Protein AF-G3UWJ8-F1 (afdb_monomer)

Sequence (119 aa):
MSTPGKENFRLKSYKNKSLNPDEMRRRREEEGLQLRKQKREEQLFKRRNVATAEEETEEEVMSDGGFHEAQINNMEMAPGGVITSDMTDMIFSNSPEQQLSATQKFRKLLSKEPNPPID

Solvent-accessible surface area (backbone atoms only — not comparable to full-atom values): 7505 Å² total; per-residue (Å²): 137,83,83,93,83,74,82,54,66,71,58,38,67,45,83,66,63,49,73,40,74,67,49,55,49,50,50,54,53,52,51,52,50,48,53,50,58,69,44,43,60,61,52,50,38,68,72,60,70,57,69,52,82,75,49,52,66,58,53,64,77,72,51,96,70,86,72,71,60,74,76,66,62,75,69,72,86,63,100,60,71,99,71,50,73,64,48,57,51,28,51,71,45,93,44,71,68,44,24,50,55,31,48,53,52,53,52,56,51,45,62,71,41,93,77,48,96,65,136

Foldseek 3Di:
DDDPDDDDPVVCVPDCNVVDPVSVVVVVVVVVVVVCVVCVVVVLCVVLVLDDPVVVVVVQVVDPPPDPVVVVPVPPDDPDDLDDPLLVVLCVDPDPVSVVVSVVSVSSVQSPDPDRPDD

Structure (mmCIF, N/CA/C/O backbone):
data_AF-G3UWJ8-F1
#
_entry.id   AF-G3UWJ8-F1
#
loop_
_atom_site.group_PDB
_atom_site.id
_atom_site.type_symbol
_atom_site.label_atom_id
_atom_site.label_alt_id
_atom_site.label_comp_id
_atom_site.label_asym_id
_atom_site.label_entity_id
_atom_site.label_seq_id
_atom_site.pdbx_PDB_ins_code
_atom_site.Cartn_x
_atom_site.Cartn_y
_atom_site.Cartn_z
_atom_site.occupancy
_atom_site.B_iso_or_equiv
_atom_site.auth_seq_id
_atom_site.auth_comp_id
_atom_site.auth_asym_id
_atom_site.auth_atom_id
_atom_site.pdbx_PDB_model_num
ATOM 1 N N . MET A 1 1 ? 0.866 -0.548 -51.659 1.00 36.62 1 MET A N 1
ATOM 2 C CA . MET A 1 1 ? 0.367 -0.062 -50.355 1.00 36.62 1 MET A CA 1
ATOM 3 C C . MET A 1 1 ? 0.560 -1.183 -49.344 1.00 36.62 1 MET A C 1
ATOM 5 O O . MET A 1 1 ? -0.113 -2.194 -49.466 1.00 36.62 1 MET A O 1
ATOM 9 N N . SER A 1 2 ? 1.551 -1.078 -48.453 1.00 39.47 2 SER A N 1
ATOM 10 C CA . SER A 1 2 ? 1.879 -2.136 -47.483 1.00 39.47 2 SER A CA 1
ATOM 11 C C . SER A 1 2 ? 1.119 -1.888 -46.178 1.00 39.47 2 SER A C 1
ATOM 13 O O . SER A 1 2 ? 1.119 -0.768 -45.674 1.00 39.47 2 SER A O 1
ATOM 15 N N . THR A 1 3 ? 0.431 -2.902 -45.664 1.00 44.72 3 THR A N 1
ATOM 16 C CA . THR A 1 3 ? -0.435 -2.822 -44.478 1.00 44.72 3 THR A CA 1
ATOM 17 C C . THR A 1 3 ? 0.375 -2.554 -43.199 1.00 44.72 3 THR A C 1
ATOM 19 O O . THR A 1 3 ? 1.300 -3.323 -42.915 1.00 44.72 3 THR A O 1
ATOM 22 N N . PRO A 1 4 ? 0.038 -1.542 -42.376 1.00 54.84 4 PRO A N 1
ATOM 23 C CA . PRO A 1 4 ? 0.711 -1.299 -41.107 1.00 54.84 4 PRO A CA 1
ATOM 24 C C . PRO A 1 4 ? 0.057 -2.185 -40.045 1.00 54.84 4 PRO A C 1
ATOM 26 O O . PRO A 1 4 ? -0.953 -1.820 -39.455 1.00 54.84 4 PRO A O 1
ATOM 29 N N . GLY A 1 5 ? 0.551 -3.404 -39.842 1.00 57.56 5 GLY A N 1
ATOM 30 C CA . GLY A 1 5 ? -0.202 -4.313 -38.975 1.00 57.56 5 GLY A CA 1
ATOM 31 C C . GLY A 1 5 ? 0.434 -5.660 -38.727 1.00 57.56 5 GLY A C 1
ATOM 32 O O . GLY A 1 5 ? -0.183 -6.673 -39.032 1.00 57.56 5 GLY A O 1
ATOM 33 N N . LYS A 1 6 ? 1.666 -5.651 -38.211 1.00 59.16 6 LYS A N 1
ATOM 34 C CA . LYS A 1 6 ? 2.315 -6.671 -37.360 1.00 59.16 6 LYS A CA 1
ATOM 35 C C . LYS A 1 6 ? 3.810 -6.427 -37.465 1.00 59.16 6 LYS A C 1
ATOM 37 O O . LYS A 1 6 ? 4.506 -7.025 -38.282 1.00 59.16 6 LYS A O 1
ATOM 42 N N . GLU A 1 7 ? 4.311 -5.496 -36.663 1.00 63.28 7 GLU A N 1
ATOM 43 C CA . GLU A 1 7 ? 5.756 -5.397 -36.517 1.00 63.28 7 GLU A CA 1
ATOM 44 C C . GLU A 1 7 ? 6.273 -6.722 -35.952 1.00 63.28 7 GLU A C 1
ATOM 46 O O . GLU A 1 7 ? 5.822 -7.178 -34.901 1.00 63.28 7 GLU A O 1
ATOM 51 N N . ASN A 1 8 ? 7.177 -7.369 -36.685 1.00 79.00 8 ASN A N 1
ATOM 52 C CA . ASN A 1 8 ? 7.718 -8.670 -36.319 1.00 79.00 8 ASN A CA 1
ATOM 53 C C . ASN A 1 8 ? 8.344 -8.596 -34.919 1.00 79.00 8 ASN A C 1
ATOM 55 O O . ASN A 1 8 ? 9.369 -7.942 -34.735 1.00 79.00 8 ASN A O 1
ATOM 59 N N . PHE A 1 9 ? 7.760 -9.297 -33.942 1.00 79.69 9 PHE A N 1
ATOM 60 C CA . PHE A 1 9 ? 8.261 -9.334 -32.561 1.00 79.69 9 PHE A CA 1
ATOM 61 C C . PHE A 1 9 ? 9.749 -9.712 -32.515 1.00 79.69 9 PHE A C 1
ATOM 63 O O . PHE A 1 9 ? 10.553 -9.038 -31.880 1.00 79.69 9 PHE A O 1
ATOM 70 N N . ARG A 1 10 ? 10.143 -10.707 -33.322 1.00 82.62 10 ARG A N 1
ATOM 71 C CA . ARG A 1 10 ? 11.544 -11.130 -33.482 1.00 82.62 10 ARG A CA 1
ATOM 72 C C . ARG A 1 10 ? 12.462 -10.018 -33.996 1.00 82.62 10 ARG A C 1
ATOM 74 O O . ARG A 1 10 ? 13.623 -9.968 -33.611 1.00 82.62 10 ARG A O 1
ATOM 81 N N . LEU A 1 11 ? 11.956 -9.130 -34.853 1.00 82.38 11 LEU A N 1
ATOM 82 C CA . LEU A 1 11 ? 12.734 -8.015 -35.395 1.00 82.38 11 LEU A CA 1
ATOM 83 C C . LEU A 1 11 ? 12.940 -6.914 -34.349 1.00 82.38 11 LEU A C 1
ATOM 85 O O . LEU A 1 11 ? 14.007 -6.310 -34.317 1.00 82.38 11 LEU A O 1
ATOM 89 N N . LYS A 1 12 ? 11.959 -6.689 -33.464 1.00 82.25 12 LYS A N 1
ATOM 90 C CA . LYS A 1 12 ? 12.111 -5.785 -32.312 1.00 82.25 12 LYS A CA 1
ATOM 91 C C . LYS A 1 12 ? 13.155 -6.302 -31.325 1.00 82.25 12 LYS A C 1
ATOM 93 O O . LYS A 1 12 ? 13.955 -5.514 -30.838 1.00 82.25 12 LYS A O 1
ATOM 98 N N . SER A 1 13 ? 13.192 -7.614 -31.096 1.00 83.25 13 SER A N 1
ATOM 99 C CA . SER A 1 13 ? 14.179 -8.266 -30.225 1.00 83.25 13 SER A CA 1
ATOM 100 C C . SER A 1 13 ? 15.593 -8.338 -30.816 1.00 83.25 13 SER A C 1
ATOM 102 O O . SER A 1 13 ? 16.526 -8.713 -30.110 1.00 83.25 13 SER A O 1
ATOM 104 N N . TYR A 1 14 ? 15.785 -8.021 -32.102 1.00 88.75 14 TYR A N 1
ATOM 105 C CA . TYR A 1 14 ? 17.109 -8.066 -32.714 1.00 88.75 14 TYR A CA 1
ATOM 106 C C . TYR A 1 14 ? 17.939 -6.841 -32.317 1.00 88.75 14 TYR A C 1
ATOM 108 O O . TYR A 1 14 ? 17.648 -5.707 -32.714 1.00 88.75 14 TYR A O 1
ATOM 116 N N . LYS A 1 15 ? 19.032 -7.090 -31.586 1.00 89.44 15 LYS A N 1
ATOM 117 C CA . LYS A 1 15 ? 19.969 -6.059 -31.115 1.00 89.44 15 LYS A CA 1
ATOM 118 C C . LYS A 1 15 ? 19.218 -4.950 -30.356 1.00 89.44 15 LYS A C 1
ATOM 120 O O . LYS A 1 15 ? 18.464 -5.235 -29.437 1.00 89.44 15 LYS A O 1
ATOM 125 N N . ASN A 1 16 ? 19.404 -3.695 -30.763 1.00 88.94 16 ASN A N 1
ATOM 126 C CA . ASN A 1 16 ? 18.819 -2.512 -30.131 1.00 88.94 16 ASN A CA 1
ATOM 127 C C . ASN A 1 16 ? 17.627 -1.950 -30.921 1.00 88.94 16 ASN A C 1
ATOM 129 O O . ASN A 1 16 ? 17.288 -0.781 -30.769 1.00 88.94 16 ASN A O 1
ATOM 133 N N . LYS A 1 17 ? 16.995 -2.740 -31.803 1.00 85.50 17 LYS A N 1
ATOM 134 C CA . LYS A 1 17 ? 15.915 -2.238 -32.669 1.00 85.50 17 LYS A CA 1
ATOM 135 C C . LYS A 1 17 ? 14.679 -1.794 -31.878 1.00 85.50 17 LYS A C 1
ATOM 137 O O . LYS A 1 17 ? 13.994 -0.875 -32.317 1.00 85.50 17 LYS A O 1
ATOM 142 N N . SER A 1 18 ? 14.423 -2.398 -30.716 1.00 82.12 18 SER A N 1
ATOM 143 C CA . SER A 1 18 ? 13.386 -1.962 -29.774 1.00 82.12 18 SER A CA 1
ATOM 144 C C . SER A 1 18 ? 13.802 -0.787 -28.893 1.00 82.12 18 SER A C 1
ATOM 146 O O . SER A 1 18 ? 12.977 -0.301 -28.140 1.00 82.12 18 SER A O 1
ATOM 148 N N . LEU A 1 19 ? 15.059 -0.337 -28.920 1.00 85.25 19 LEU A N 1
ATOM 149 C CA . LEU A 1 19 ? 15.551 0.738 -28.052 1.00 85.25 19 LEU A CA 1
ATOM 150 C C . LEU A 1 19 ? 15.232 2.116 -28.656 1.00 85.25 19 LEU A C 1
ATOM 152 O O . LEU A 1 19 ? 16.106 2.953 -28.869 1.00 85.25 19 LEU A O 1
ATOM 156 N N . ASN A 1 20 ? 13.964 2.321 -29.003 1.00 87.25 20 ASN A N 1
ATOM 157 C CA . ASN A 1 20 ? 13.454 3.571 -29.546 1.00 87.25 20 ASN A CA 1
ATOM 158 C C . ASN A 1 20 ? 12.875 4.456 -28.417 1.00 87.25 20 ASN A C 1
ATOM 160 O O . ASN A 1 20 ? 12.593 3.961 -27.321 1.00 87.25 20 ASN A O 1
ATOM 164 N N . PRO A 1 21 ? 12.718 5.774 -28.644 1.00 91.06 21 PRO A N 1
ATOM 165 C CA . PRO A 1 21 ? 12.232 6.698 -27.616 1.00 91.06 21 PRO A CA 1
ATOM 166 C C . PRO A 1 21 ? 10.872 6.307 -27.020 1.00 91.06 21 PRO A C 1
ATOM 168 O O . PRO A 1 21 ? 10.659 6.484 -25.820 1.00 91.06 21 PRO A O 1
ATOM 171 N N . ASP A 1 22 ? 9.982 5.737 -27.836 1.00 88.56 22 ASP A N 1
ATOM 172 C CA . ASP A 1 22 ? 8.652 5.301 -27.404 1.00 88.56 22 ASP A CA 1
ATOM 173 C C . ASP A 1 22 ? 8.716 4.078 -26.478 1.00 88.56 22 ASP A C 1
ATOM 175 O O . ASP A 1 22 ? 8.068 4.070 -25.432 1.00 88.56 22 ASP A O 1
ATOM 179 N N . GLU A 1 23 ? 9.549 3.076 -26.783 1.00 89.31 23 GLU A N 1
ATOM 180 C CA . GLU A 1 23 ? 9.764 1.933 -25.885 1.00 89.31 23 GLU A CA 1
ATOM 181 C C . GLU A 1 23 ? 10.457 2.367 -24.589 1.00 89.31 23 GLU A C 1
ATOM 183 O O . GLU A 1 23 ? 10.098 1.892 -23.516 1.00 89.31 23 GLU A O 1
ATOM 188 N N . MET A 1 24 ? 11.413 3.302 -24.653 1.00 91.38 24 MET A N 1
ATOM 189 C CA . MET A 1 24 ? 12.060 3.853 -23.454 1.00 91.38 24 MET A CA 1
ATOM 190 C C . MET A 1 24 ? 11.070 4.609 -22.561 1.00 91.38 24 MET A C 1
ATOM 192 O O . MET A 1 24 ? 11.174 4.549 -21.334 1.00 91.38 24 MET A O 1
ATOM 196 N N . ARG A 1 25 ? 10.086 5.296 -23.156 1.00 94.00 25 ARG A N 1
ATOM 197 C CA . ARG A 1 25 ? 8.976 5.902 -22.413 1.00 94.00 25 ARG A CA 1
ATOM 198 C C . ARG A 1 25 ? 8.095 4.826 -21.779 1.00 94.00 25 ARG A C 1
ATOM 200 O O . ARG A 1 25 ? 7.843 4.910 -20.580 1.00 94.00 25 ARG A O 1
ATOM 207 N N . ARG A 1 26 ? 7.710 3.794 -22.543 1.00 93.50 26 ARG A N 1
ATOM 208 C CA . ARG A 1 26 ? 6.895 2.678 -22.038 1.00 93.50 26 ARG A CA 1
ATOM 209 C C . ARG A 1 26 ? 7.565 1.977 -20.854 1.00 93.50 26 ARG A C 1
ATOM 211 O O . ARG A 1 26 ? 6.928 1.801 -19.824 1.00 93.50 26 ARG A O 1
ATOM 218 N N . ARG A 1 27 ? 8.864 1.667 -20.952 1.00 93.44 27 ARG A N 1
ATOM 219 C CA . ARG A 1 27 ? 9.643 1.063 -19.854 1.00 93.44 27 ARG A CA 1
ATOM 220 C C . ARG A 1 27 ? 9.642 1.926 -18.595 1.00 93.44 27 ARG A C 1
ATOM 222 O O . ARG A 1 27 ? 9.407 1.407 -17.514 1.00 93.44 27 ARG A O 1
ATOM 229 N N . ARG A 1 28 ? 9.826 3.246 -18.724 1.00 95.38 28 ARG A N 1
ATOM 230 C CA . ARG A 1 28 ? 9.779 4.171 -17.576 1.00 95.38 28 ARG A CA 1
ATOM 231 C C . ARG A 1 28 ? 8.409 4.174 -16.893 1.00 95.38 28 ARG A C 1
ATOM 233 O O . ARG A 1 28 ? 8.329 4.241 -15.668 1.00 95.38 28 ARG A O 1
ATOM 240 N N . GLU A 1 29 ? 7.334 4.139 -17.675 1.00 95.62 29 GLU A N 1
ATOM 241 C CA . GLU A 1 29 ? 5.968 4.068 -17.148 1.00 95.62 29 GLU A CA 1
ATOM 242 C C . GLU A 1 29 ? 5.711 2.728 -16.445 1.00 95.62 29 GLU A C 1
ATOM 244 O O . GLU A 1 29 ? 5.199 2.716 -15.325 1.00 95.62 29 GLU A O 1
ATOM 2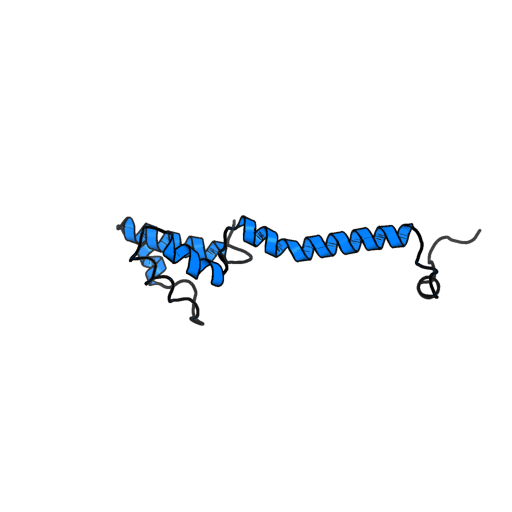49 N N . GLU A 1 30 ? 6.126 1.612 -17.050 1.00 94.25 30 GLU A N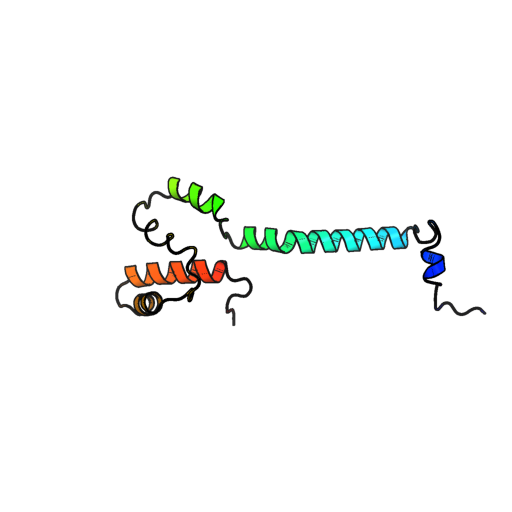 1
ATOM 250 C CA . GLU A 1 30 ? 6.025 0.263 -16.478 1.00 94.25 30 GLU A CA 1
ATOM 251 C C . GLU A 1 30 ? 6.811 0.132 -15.164 1.00 94.25 30 GLU A C 1
ATOM 253 O O . GLU A 1 30 ? 6.253 -0.309 -14.157 1.00 94.25 30 GLU A O 1
ATOM 258 N N . GLU A 1 31 ? 8.066 0.587 -15.135 1.00 94.94 31 GLU A N 1
ATOM 259 C CA . GLU A 1 31 ? 8.907 0.618 -13.932 1.00 94.94 31 GLU A CA 1
ATOM 260 C C . GLU A 1 31 ? 8.287 1.503 -12.845 1.00 94.94 31 GLU A C 1
ATOM 262 O O . GLU A 1 31 ? 8.192 1.106 -11.683 1.00 94.94 31 GLU A O 1
ATOM 267 N N . GLY A 1 32 ? 7.787 2.687 -13.214 1.00 94.31 32 GLY A N 1
ATOM 268 C CA . GLY A 1 32 ? 7.096 3.579 -12.287 1.00 94.31 32 GLY A CA 1
ATOM 269 C C . GLY A 1 32 ? 5.842 2.941 -11.681 1.00 94.31 32 GLY A C 1
ATOM 270 O O . GLY A 1 32 ? 5.588 3.081 -10.482 1.00 94.31 32 GLY A O 1
ATOM 271 N N . LEU A 1 33 ? 5.066 2.204 -12.479 1.00 94.31 33 LEU A N 1
ATOM 272 C CA . LEU A 1 33 ? 3.912 1.445 -11.998 1.00 94.31 33 LEU A CA 1
ATOM 273 C C . LEU A 1 33 ? 4.329 0.297 -11.077 1.00 94.31 33 LEU A C 1
ATOM 275 O O . LEU A 1 33 ? 3.679 0.087 -10.051 1.00 94.31 33 LEU A O 1
ATOM 279 N N . GLN A 1 34 ? 5.401 -0.424 -11.405 1.00 94.12 34 GLN A N 1
ATOM 280 C CA . GLN A 1 34 ? 5.929 -1.500 -10.569 1.00 94.12 34 GLN A CA 1
ATOM 281 C C . GLN A 1 34 ? 6.397 -0.967 -9.212 1.00 94.12 34 GLN A C 1
ATOM 283 O O . GLN A 1 34 ? 5.985 -1.501 -8.185 1.00 94.12 34 GLN A O 1
ATOM 288 N N . LEU A 1 35 ? 7.143 0.142 -9.193 1.00 91.69 35 LEU A N 1
ATOM 289 C CA . LEU A 1 35 ? 7.577 0.810 -7.962 1.00 91.69 35 LEU A CA 1
ATOM 290 C C . LEU A 1 35 ? 6.390 1.262 -7.107 1.00 91.69 35 LEU A C 1
ATOM 292 O O . LEU A 1 35 ? 6.398 1.080 -5.892 1.00 91.69 35 LEU A O 1
ATOM 296 N N . ARG A 1 36 ? 5.340 1.822 -7.722 1.00 90.31 36 ARG A N 1
ATOM 297 C CA . ARG A 1 36 ? 4.117 2.205 -6.996 1.00 90.31 36 ARG A CA 1
ATOM 298 C C . ARG A 1 36 ? 3.385 0.997 -6.422 1.00 90.31 36 ARG A C 1
ATOM 300 O O . ARG A 1 36 ? 2.888 1.080 -5.306 1.00 90.31 36 ARG A O 1
ATOM 307 N N . LYS A 1 37 ? 3.298 -0.109 -7.168 1.00 90.50 37 LYS A N 1
ATOM 308 C CA . LYS A 1 37 ? 2.689 -1.356 -6.678 1.00 90.50 37 LYS A CA 1
ATOM 309 C C . LYS A 1 37 ? 3.493 -1.938 -5.517 1.00 90.50 37 LYS A C 1
ATOM 311 O O . LYS A 1 37 ? 2.892 -2.269 -4.506 1.00 90.50 37 LYS A O 1
ATOM 316 N N . GLN A 1 38 ? 4.819 -1.985 -5.638 1.00 88.50 38 GLN A N 1
ATOM 317 C CA . GLN A 1 38 ? 5.717 -2.486 -4.596 1.00 88.50 38 GLN A CA 1
ATOM 318 C C . GLN A 1 38 ? 5.637 -1.641 -3.316 1.00 88.50 38 GLN A C 1
ATOM 320 O O . GLN A 1 38 ? 5.585 -2.186 -2.223 1.00 88.50 38 GLN A O 1
ATOM 325 N N . LYS A 1 39 ? 5.553 -0.311 -3.444 1.00 89.44 39 LYS A N 1
ATOM 326 C CA . LYS A 1 39 ? 5.424 0.608 -2.299 1.00 89.44 39 LYS A CA 1
ATOM 327 C C . LYS A 1 39 ? 4.004 0.735 -1.746 1.00 89.44 39 LYS A C 1
ATOM 329 O O . LYS A 1 39 ? 3.808 1.415 -0.741 1.00 89.44 39 LYS A O 1
ATOM 334 N N . ARG A 1 40 ? 2.996 0.140 -2.396 1.00 86.88 40 ARG A N 1
ATOM 335 C CA . ARG A 1 40 ? 1.590 0.282 -1.988 1.00 86.88 40 ARG A CA 1
ATOM 336 C C . ARG A 1 40 ? 1.369 -0.263 -0.584 1.00 86.88 40 ARG A C 1
ATOM 338 O O . ARG A 1 40 ? 0.728 0.407 0.215 1.00 86.88 40 ARG A O 1
ATOM 345 N N . GLU A 1 41 ? 1.876 -1.460 -0.311 1.00 79.06 41 GLU A N 1
ATOM 346 C CA . GLU A 1 41 ? 1.693 -2.121 0.983 1.00 79.06 41 GLU A CA 1
ATOM 347 C C . GLU A 1 41 ? 2.404 -1.351 2.094 1.00 79.06 41 GLU A C 1
ATOM 349 O O . GLU A 1 41 ? 1.769 -1.022 3.088 1.00 79.06 41 GLU A O 1
ATOM 354 N N . GLU A 1 42 ? 3.652 -0.930 1.874 1.00 80.19 42 GLU A N 1
ATOM 355 C CA . GLU A 1 42 ? 4.399 -0.085 2.816 1.00 80.19 42 GLU A CA 1
ATOM 356 C C . GLU A 1 42 ? 3.658 1.233 3.121 1.00 80.19 42 GLU A C 1
ATOM 358 O O . GLU A 1 42 ? 3.546 1.653 4.272 1.00 80.19 42 GLU A O 1
ATOM 363 N N . GLN A 1 43 ? 3.104 1.895 2.099 1.00 80.88 43 GLN A N 1
ATOM 364 C CA . GLN A 1 43 ? 2.351 3.134 2.293 1.00 80.88 43 GLN A CA 1
ATOM 365 C C . GLN A 1 43 ? 1.011 2.900 3.005 1.00 80.88 43 GLN A C 1
ATOM 367 O O . GLN A 1 43 ? 0.593 3.735 3.808 1.00 80.88 43 GLN A O 1
ATOM 372 N N . LEU A 1 44 ? 0.322 1.796 2.708 1.00 74.69 44 LEU A N 1
ATOM 373 C CA . LEU A 1 44 ? -0.898 1.403 3.412 1.00 74.69 44 LEU A CA 1
ATOM 374 C C . LEU A 1 44 ? -0.606 1.096 4.878 1.00 74.69 44 LEU A C 1
ATOM 376 O O . LEU A 1 44 ? -1.356 1.546 5.736 1.00 74.69 44 LEU A O 1
ATOM 380 N N . PHE A 1 45 ? 0.496 0.407 5.161 1.00 69.81 45 PHE A N 1
ATOM 381 C CA . PHE A 1 45 ? 0.942 0.087 6.510 1.00 69.81 45 PHE A CA 1
ATOM 382 C C . PHE A 1 45 ? 1.198 1.360 7.328 1.00 69.81 45 PHE A C 1
ATOM 384 O O . PHE A 1 45 ? 0.581 1.548 8.375 1.00 69.81 45 PHE A O 1
ATOM 391 N N . LYS A 1 46 ? 1.957 2.316 6.764 1.00 75.88 46 LYS A N 1
ATOM 392 C CA . LYS A 1 46 ? 2.171 3.649 7.363 1.00 75.88 46 LYS A CA 1
ATOM 393 C C . LYS A 1 46 ? 0.874 4.427 7.595 1.00 75.88 46 LYS A C 1
ATOM 395 O O . LYS A 1 46 ? 0.774 5.161 8.563 1.00 75.88 46 LYS A O 1
ATOM 400 N N . ARG A 1 47 ? -0.124 4.309 6.707 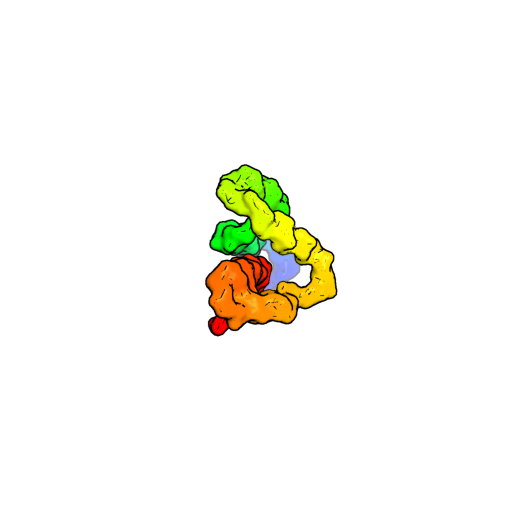1.00 75.94 47 ARG A N 1
ATOM 401 C CA . ARG A 1 47 ? -1.434 4.974 6.879 1.00 75.94 47 ARG A CA 1
ATOM 402 C C . ARG A 1 47 ? -2.322 4.297 7.921 1.00 75.94 47 ARG A C 1
ATOM 404 O O . ARG A 1 47 ? -3.159 4.970 8.510 1.00 75.94 47 ARG A O 1
ATOM 411 N N . ARG A 1 48 ? -2.201 2.979 8.091 1.00 72.69 48 ARG A N 1
ATOM 412 C CA . ARG A 1 48 ? -3.001 2.198 9.043 1.00 72.69 48 ARG A CA 1
ATOM 413 C C . ARG A 1 48 ? -2.441 2.253 10.470 1.00 72.69 48 ARG A C 1
ATOM 415 O O . ARG A 1 48 ? -3.102 1.727 11.356 1.00 72.69 48 ARG A O 1
ATOM 422 N N . ASN A 1 49 ? -1.280 2.885 10.695 1.00 62.97 49 ASN A N 1
ATOM 423 C CA . ASN A 1 49 ? -0.557 2.886 11.976 1.00 62.97 49 ASN A CA 1
ATOM 424 C C . ASN A 1 49 ? -0.475 1.479 12.588 1.00 62.97 49 ASN A C 1
ATOM 426 O O . ASN A 1 49 ? -0.658 1.295 13.789 1.00 62.97 49 ASN A O 1
ATOM 430 N N . VAL A 1 50 ? -0.275 0.467 11.742 1.00 62.88 50 VAL A N 1
ATOM 431 C CA . VAL A 1 50 ? 0.029 -0.874 12.233 1.00 62.88 50 VAL A CA 1
ATOM 432 C C . VAL A 1 50 ? 1.488 -0.801 12.648 1.00 62.88 50 VAL A C 1
ATOM 434 O O . VAL A 1 50 ? 2.329 -0.543 11.799 1.00 62.88 50 VAL A O 1
ATOM 437 N N . ALA A 1 51 ? 1.787 -0.932 13.935 1.00 58.03 51 ALA A N 1
ATOM 438 C CA . ALA A 1 51 ? 3.167 -1.069 14.371 1.00 58.03 51 ALA A CA 1
ATOM 439 C C . ALA A 1 51 ? 3.705 -2.409 13.844 1.00 58.03 51 ALA A C 1
ATOM 441 O O . ALA A 1 51 ? 2.995 -3.421 13.824 1.00 58.03 51 ALA A O 1
ATOM 442 N N . THR A 1 52 ? 4.941 -2.426 13.347 1.00 52.44 52 THR A N 1
ATOM 443 C CA . THR A 1 52 ? 5.658 -3.695 13.179 1.00 52.44 52 THR A CA 1
ATOM 444 C C . THR A 1 52 ? 5.943 -4.271 14.561 1.00 52.44 52 THR A C 1
ATOM 446 O O . THR A 1 52 ? 6.176 -3.502 15.486 1.00 52.44 52 THR A O 1
ATOM 449 N N . ALA A 1 53 ? 5.990 -5.598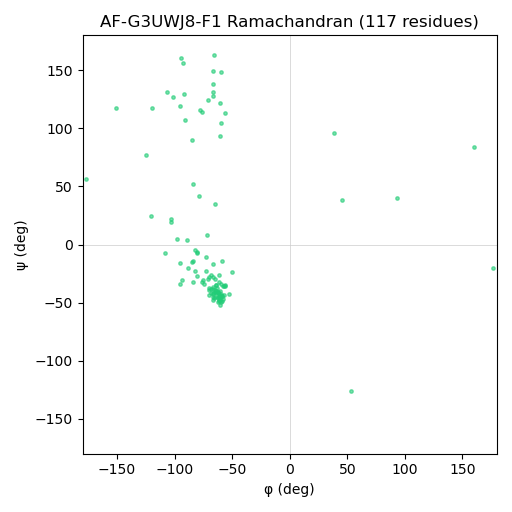 14.706 1.00 53.38 53 ALA A N 1
ATOM 450 C CA . ALA A 1 53 ? 6.301 -6.254 15.986 1.00 53.38 53 ALA A CA 1
ATOM 451 C C . ALA A 1 53 ? 7.586 -5.713 16.665 1.00 53.38 53 ALA A C 1
ATOM 453 O O . ALA A 1 53 ? 7.718 -5.783 17.879 1.00 53.38 53 ALA A O 1
ATOM 454 N N . GLU A 1 54 ? 8.508 -5.127 15.891 1.00 46.56 54 GLU A N 1
ATOM 455 C CA . GLU A 1 54 ? 9.726 -4.460 16.378 1.00 46.56 54 GLU A CA 1
ATOM 456 C C . GLU A 1 54 ? 9.478 -3.057 16.988 1.00 46.56 54 GLU A C 1
ATOM 458 O O . GLU A 1 54 ? 10.151 -2.680 17.943 1.00 46.56 54 GLU A O 1
ATOM 463 N N . GLU A 1 55 ? 8.489 -2.297 16.498 1.00 47.66 55 GLU A N 1
ATOM 464 C CA . GLU A 1 55 ? 8.087 -0.991 17.065 1.00 47.66 55 GLU A CA 1
ATOM 465 C C . GLU A 1 55 ? 7.170 -1.160 18.289 1.00 47.66 55 GLU A C 1
ATOM 467 O O . GLU A 1 55 ? 7.175 -0.319 19.187 1.00 47.66 55 GLU A O 1
ATOM 472 N N . GLU A 1 56 ? 6.423 -2.270 18.366 1.00 50.19 56 GLU A N 1
ATOM 473 C CA . GLU A 1 56 ? 5.574 -2.592 19.524 1.00 50.19 56 GLU A CA 1
ATOM 474 C C . GLU A 1 56 ? 6.415 -2.739 20.812 1.00 50.19 56 GLU A C 1
ATOM 476 O O . GLU A 1 56 ? 5.973 -2.321 21.878 1.00 50.19 56 GLU A O 1
ATOM 481 N N . THR A 1 57 ? 7.667 -3.209 20.721 1.00 45.84 57 THR A N 1
ATOM 482 C CA . THR A 1 57 ? 8.593 -3.274 21.869 1.00 45.84 57 THR A CA 1
ATOM 483 C C . THR A 1 57 ? 9.141 -1.922 22.342 1.00 45.84 57 THR A C 1
ATOM 485 O O . THR A 1 57 ? 9.557 -1.816 23.496 1.00 45.84 57 THR A O 1
ATOM 488 N N . GLU A 1 58 ? 9.163 -0.889 21.493 1.00 41.16 58 GLU A N 1
ATOM 489 C CA . GLU A 1 58 ? 9.718 0.432 21.841 1.00 41.16 58 GLU A CA 1
ATOM 490 C C . GLU A 1 58 ? 8.636 1.417 22.324 1.00 41.16 58 GLU A C 1
ATOM 492 O O . GLU A 1 58 ? 8.877 2.195 23.252 1.00 41.16 58 GLU A O 1
ATOM 497 N N . GLU A 1 59 ? 7.418 1.342 21.775 1.00 45.16 59 GLU A N 1
ATOM 498 C CA . GLU A 1 59 ? 6.257 2.126 22.236 1.00 45.16 59 GLU A CA 1
ATOM 499 C C . GLU A 1 59 ? 5.772 1.696 23.639 1.00 45.16 59 GLU A C 1
ATOM 501 O O . GLU A 1 59 ? 5.244 2.520 24.392 1.00 45.16 59 GLU A O 1
ATOM 506 N N . GLU A 1 60 ? 6.018 0.442 24.052 1.00 44.16 60 GLU A N 1
ATOM 507 C CA . GLU A 1 60 ? 5.678 -0.056 25.398 1.00 44.16 60 GLU A CA 1
ATOM 508 C C . GLU A 1 60 ? 6.483 0.607 26.535 1.00 44.16 60 GLU A C 1
ATOM 510 O O . GLU A 1 60 ? 6.056 0.570 27.689 1.00 44.16 60 GLU A O 1
ATOM 515 N N . VA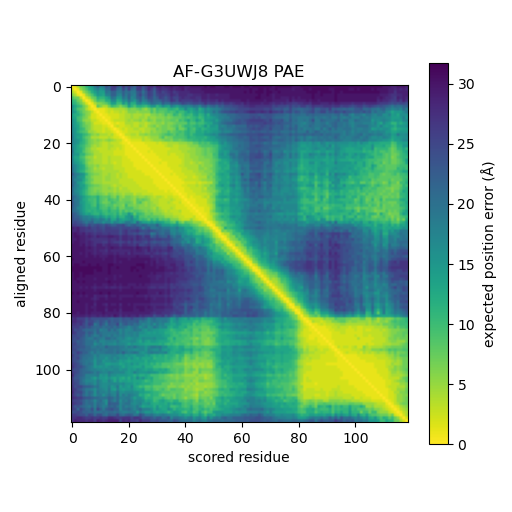L A 1 61 ? 7.607 1.271 26.237 1.00 40.75 61 VAL A N 1
ATOM 516 C CA . VAL A 1 61 ? 8.397 2.007 27.246 1.00 40.75 61 VAL A CA 1
ATOM 517 C C . VAL A 1 61 ? 7.922 3.458 27.409 1.00 40.75 61 VAL A C 1
ATOM 519 O O . VAL A 1 61 ? 8.180 4.074 28.443 1.00 40.75 61 VAL A O 1
ATOM 522 N N . MET A 1 62 ? 7.208 4.011 26.422 1.00 40.38 62 MET A N 1
ATOM 523 C CA . MET A 1 62 ? 6.871 5.443 26.370 1.00 40.38 62 MET A CA 1
ATOM 524 C C . MET A 1 62 ? 5.392 5.755 26.652 1.00 40.38 62 MET A C 1
ATOM 526 O O . MET A 1 62 ? 5.039 6.926 26.810 1.00 40.38 62 MET A O 1
ATOM 530 N N . SER A 1 63 ? 4.529 4.740 26.759 1.00 39.31 63 SER A N 1
ATOM 531 C CA . SER A 1 63 ? 3.135 4.901 27.187 1.00 39.31 63 SER A CA 1
ATOM 532 C C . SER A 1 63 ? 3.011 4.752 28.710 1.00 39.31 63 SER A C 1
ATOM 534 O O . SER A 1 63 ? 3.100 3.655 29.259 1.00 39.31 63 SER A O 1
ATOM 536 N N . ASP A 1 64 ? 2.784 5.874 29.399 1.00 35.81 64 ASP A N 1
ATOM 537 C CA . ASP A 1 64 ? 2.580 6.054 30.853 1.00 35.81 64 ASP A CA 1
ATOM 538 C C . ASP A 1 64 ? 1.286 5.390 31.407 1.00 35.81 64 ASP A C 1
ATOM 540 O O . ASP A 1 64 ? 0.610 5.901 32.294 1.00 35.81 64 ASP A O 1
ATOM 544 N N . GLY A 1 65 ? 0.893 4.234 30.863 1.00 38.78 65 GLY A N 1
ATOM 545 C CA . GLY A 1 65 ? -0.282 3.445 31.260 1.00 38.78 65 GLY A CA 1
ATOM 546 C C . GLY A 1 65 ? 0.070 2.025 31.714 1.00 38.78 65 GLY A C 1
ATOM 547 O O . GLY A 1 65 ? -0.742 1.106 31.585 1.00 38.78 65 GLY A O 1
ATOM 548 N N . GLY A 1 66 ? 1.304 1.828 32.185 1.00 41.03 66 GLY A N 1
ATOM 549 C CA . GLY A 1 66 ? 1.888 0.530 32.506 1.00 41.03 66 GLY A CA 1
ATOM 550 C C . GLY A 1 66 ? 1.114 -0.246 33.569 1.00 41.03 66 GLY A C 1
ATOM 551 O O . GLY A 1 66 ? 1.215 0.067 34.746 1.00 41.03 66 GLY A O 1
ATOM 552 N N . PHE A 1 67 ? 0.371 -1.273 33.142 1.00 38.75 67 PHE A N 1
ATOM 553 C CA . PHE A 1 67 ? 0.353 -2.618 33.755 1.00 38.75 67 PHE A CA 1
ATOM 554 C C . PHE A 1 67 ? -0.667 -3.563 33.097 1.00 38.75 67 PHE A C 1
ATOM 556 O O . PHE A 1 67 ? -0.562 -4.775 33.261 1.00 38.75 67 PHE A O 1
ATOM 563 N N . HIS A 1 68 ? -1.676 -3.050 32.382 1.00 41.28 68 HIS A N 1
ATOM 564 C CA . HIS A 1 68 ? -2.762 -3.889 31.838 1.00 41.28 68 HIS A CA 1
ATOM 565 C C . HIS A 1 68 ? -2.574 -4.341 30.386 1.00 41.28 68 HIS A C 1
ATOM 567 O O . HIS A 1 68 ? -3.229 -5.291 29.962 1.00 41.28 68 HIS A O 1
ATOM 573 N N . GLU A 1 69 ? -1.666 -3.723 29.632 1.00 42.72 69 GLU A N 1
ATOM 574 C CA . GLU A 1 69 ? -1.459 -4.060 28.217 1.00 42.72 69 GLU A CA 1
ATOM 575 C C . GLU A 1 69 ? -0.511 -5.262 28.023 1.00 42.72 69 GLU A C 1
ATOM 577 O O . GLU A 1 69 ? -0.760 -6.116 27.170 1.00 42.72 69 GLU A O 1
ATOM 582 N N . ALA A 1 70 ? 0.472 -5.431 28.916 1.00 40.91 70 ALA A N 1
ATOM 583 C CA . ALA A 1 70 ? 1.472 -6.507 28.866 1.00 40.91 70 ALA A CA 1
ATOM 584 C C . ALA A 1 70 ? 0.882 -7.930 28.970 1.00 40.91 70 ALA A C 1
ATOM 586 O O . ALA A 1 70 ? 1.456 -8.895 28.465 1.00 40.91 70 ALA A O 1
ATOM 587 N N . GLN A 1 71 ? -0.284 -8.089 29.608 1.00 41.25 71 GLN A N 1
ATOM 588 C CA . GLN A 1 71 ? -0.938 -9.397 29.720 1.00 41.25 71 GLN A CA 1
ATOM 589 C C . GLN A 1 71 ? -1.795 -9.737 28.487 1.00 41.25 71 GLN A C 1
ATOM 591 O O . GLN A 1 71 ? -2.167 -10.892 28.293 1.00 41.25 71 GLN A O 1
ATOM 596 N N . ILE A 1 72 ? -2.099 -8.748 27.641 1.00 47.34 72 ILE A N 1
ATOM 597 C CA . ILE A 1 72 ? -2.989 -8.898 26.483 1.00 47.34 72 ILE A CA 1
ATOM 598 C C . ILE A 1 72 ? -2.201 -9.225 25.204 1.00 47.34 72 ILE A C 1
ATOM 600 O O . ILE A 1 72 ? -2.716 -9.952 24.355 1.00 47.34 72 ILE A O 1
ATOM 604 N N . ASN A 1 73 ? -0.954 -8.756 25.089 1.00 41.75 73 ASN A N 1
ATOM 605 C CA . ASN A 1 73 ? -0.133 -8.915 23.880 1.00 41.75 73 ASN A CA 1
ATOM 606 C C . ASN A 1 73 ? 0.619 -10.261 23.790 1.00 41.75 73 ASN A C 1
ATOM 608 O O . ASN A 1 73 ? 1.032 -10.658 22.707 1.00 41.75 73 ASN A O 1
ATOM 612 N N . ASN A 1 74 ? 0.716 -11.040 24.877 1.00 39.97 74 ASN A N 1
ATOM 613 C CA . ASN A 1 74 ? 1.377 -12.361 24.881 1.00 39.97 74 ASN A CA 1
ATOM 614 C C . ASN A 1 74 ? 0.605 -13.479 24.144 1.00 39.97 74 ASN A C 1
ATOM 616 O O . ASN A 1 74 ? 0.974 -14.649 24.226 1.00 39.97 74 ASN A O 1
ATOM 620 N N . MET A 1 75 ? -0.480 -13.142 23.440 1.00 44.50 75 MET A N 1
ATOM 621 C CA . MET A 1 75 ? -1.221 -14.078 22.589 1.00 44.50 75 MET A CA 1
ATOM 622 C C . MET A 1 75 ? -0.927 -13.868 21.099 1.00 44.50 75 MET A C 1
ATOM 624 O O . MET A 1 75 ? -1.704 -14.271 20.235 1.00 44.50 75 MET A O 1
ATOM 628 N N . GLU A 1 76 ? 0.208 -13.250 20.779 1.00 44.47 76 GLU A N 1
ATOM 629 C CA . GLU A 1 76 ? 0.816 -13.409 19.466 1.00 44.47 76 GLU A CA 1
ATOM 630 C C . GLU A 1 76 ? 1.388 -14.837 19.372 1.00 44.47 76 GLU A C 1
ATOM 632 O O . GLU A 1 76 ? 2.189 -15.246 20.206 1.00 44.47 76 GLU A O 1
ATOM 637 N N . MET A 1 77 ? 0.960 -15.597 18.351 1.00 43.09 77 MET A N 1
ATOM 638 C CA . MET A 1 77 ? 1.392 -16.971 18.002 1.00 43.09 77 MET A CA 1
ATOM 639 C C . MET A 1 77 ? 0.582 -18.161 18.563 1.00 43.09 77 MET A C 1
ATOM 641 O O . MET A 1 77 ? 1.153 -19.209 18.863 1.00 43.09 77 MET A O 1
ATOM 645 N N . ALA A 1 78 ? -0.754 -18.092 18.606 1.00 38.22 78 ALA A N 1
ATOM 646 C CA . ALA A 1 78 ? -1.574 -19.311 18.679 1.00 38.22 78 ALA A CA 1
ATOM 647 C C . ALA A 1 78 ? -2.159 -19.667 17.292 1.00 38.22 78 ALA A C 1
ATOM 649 O O . ALA A 1 78 ? -2.830 -18.832 16.684 1.00 38.22 78 ALA A O 1
ATOM 650 N N . PRO A 1 79 ? -1.973 -20.900 16.774 1.00 37.81 79 PRO A N 1
ATOM 651 C CA . PRO A 1 79 ? -2.505 -21.353 15.484 1.00 37.81 79 PRO A CA 1
ATOM 652 C C . PRO A 1 79 ? -3.995 -21.732 15.590 1.00 37.81 79 PRO A C 1
ATOM 654 O O . PRO A 1 79 ? -4.435 -22.753 15.065 1.00 37.81 79 PRO A O 1
ATOM 657 N N . GLY A 1 80 ? -4.777 -20.936 16.317 1.00 40.84 80 GLY A N 1
ATOM 658 C CA . GLY A 1 80 ? -6.177 -21.202 16.606 1.00 40.84 80 GLY A CA 1
ATOM 659 C C . GLY A 1 80 ? -6.931 -19.896 16.790 1.00 40.84 80 GLY A C 1
ATOM 660 O O . GLY A 1 80 ? -6.609 -19.141 17.694 1.00 40.84 80 GLY A O 1
ATOM 661 N N . GLY A 1 81 ? -7.905 -19.656 15.907 1.00 51.09 81 GLY A N 1
ATOM 662 C CA . GLY A 1 81 ? -9.008 -18.702 16.065 1.00 51.09 81 GLY A CA 1
ATOM 663 C C . GLY A 1 81 ? -8.665 -17.381 16.749 1.00 51.09 81 GLY A C 1
ATOM 664 O O . GLY A 1 81 ? -8.755 -17.255 17.962 1.00 51.09 81 GLY A O 1
ATOM 665 N N . VAL A 1 82 ? -8.385 -16.368 15.938 1.00 64.31 82 VAL A N 1
ATOM 666 C CA . VAL A 1 82 ? -8.020 -15.007 16.348 1.00 64.31 82 VAL A CA 1
ATOM 667 C C . VAL A 1 82 ? -9.093 -14.305 17.223 1.00 64.31 82 VAL A C 1
ATOM 669 O O . VAL A 1 82 ? -8.820 -13.307 17.886 1.00 64.31 82 VAL A O 1
ATOM 672 N N . ILE A 1 83 ? -10.314 -14.847 17.269 1.00 73.62 83 ILE A N 1
ATOM 673 C CA . ILE A 1 83 ? -11.431 -14.370 18.091 1.00 73.62 83 ILE A CA 1
ATOM 674 C C . ILE A 1 83 ? -11.841 -15.490 19.054 1.00 73.62 83 ILE A C 1
ATOM 676 O O . ILE A 1 83 ? -12.290 -16.550 18.616 1.00 73.62 83 ILE A O 1
ATOM 680 N N . THR A 1 84 ? -11.713 -15.255 20.360 1.00 81.19 84 THR A N 1
ATOM 681 C CA . THR A 1 84 ? -12.149 -16.198 21.402 1.00 81.19 84 THR A CA 1
ATOM 682 C C . THR A 1 84 ? -13.582 -15.904 21.858 1.00 81.19 84 THR A C 1
ATOM 684 O O . THR A 1 84 ? -14.048 -14.768 21.764 1.00 81.19 84 THR A O 1
ATOM 687 N N . SER A 1 85 ? -14.273 -16.915 22.404 1.00 81.38 85 SER A N 1
ATOM 688 C CA . SER A 1 85 ? -15.605 -16.735 23.020 1.00 81.38 85 SER A CA 1
ATOM 689 C C . SER A 1 85 ? -15.579 -15.696 24.145 1.00 81.38 85 SER A C 1
ATOM 691 O O . SER A 1 85 ? -16.497 -14.902 24.293 1.00 81.38 85 SER A O 1
ATOM 693 N N . ASP A 1 86 ? -14.484 -15.649 24.900 1.00 82.50 86 ASP A N 1
ATOM 694 C CA . ASP A 1 86 ? -14.298 -14.682 25.980 1.00 82.50 86 ASP A CA 1
ATOM 695 C C . ASP A 1 86 ? -14.257 -13.236 25.454 1.00 82.50 86 ASP A C 1
ATOM 697 O O . ASP A 1 86 ? -14.882 -12.337 26.010 1.00 82.50 86 ASP A O 1
ATOM 701 N N . MET A 1 87 ? -13.601 -12.999 24.310 1.00 82.19 87 MET A N 1
ATOM 702 C CA . MET A 1 87 ? -13.605 -11.679 23.669 1.00 82.19 87 MET A CA 1
ATOM 703 C C . MET A 1 87 ? -15.000 -11.252 23.217 1.00 82.19 87 MET A C 1
ATOM 705 O O . MET A 1 87 ? -15.338 -10.071 23.330 1.00 82.19 87 MET A O 1
ATOM 709 N N . THR A 1 88 ? -15.809 -12.190 22.719 1.00 86.06 88 THR A N 1
ATOM 710 C CA . THR A 1 88 ? -17.200 -11.898 22.365 1.00 86.06 88 THR A CA 1
ATOM 711 C C . THR A 1 88 ? -18.049 -11.647 23.604 1.00 86.06 88 THR A C 1
ATOM 713 O O . THR A 1 88 ? -18.841 -10.716 23.606 1.00 86.06 88 THR A O 1
ATOM 716 N N . ASP A 1 89 ? -17.848 -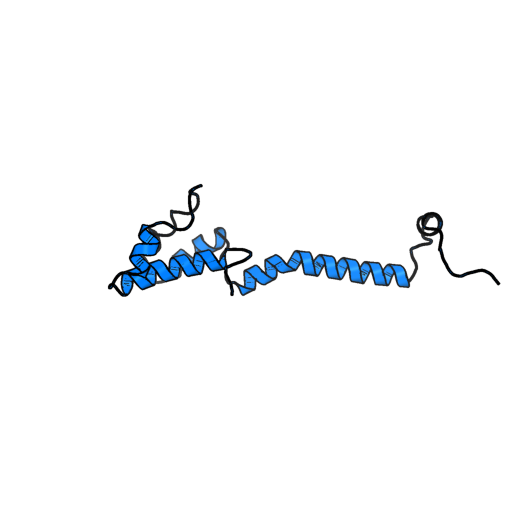12.381 24.693 1.00 89.62 89 ASP A N 1
ATOM 717 C CA . ASP A 1 89 ? -18.623 -12.171 25.919 1.00 89.62 89 ASP A CA 1
ATOM 718 C C . ASP A 1 89 ? -18.283 -10.823 26.578 1.00 89.62 89 ASP A C 1
ATOM 720 O O . ASP A 1 89 ? -19.174 -10.096 27.022 1.00 89.62 89 ASP A O 1
ATOM 724 N N . MET A 1 90 ? -17.007 -10.421 26.559 1.00 88.38 90 MET A N 1
ATOM 725 C CA . MET A 1 90 ? -16.558 -9.135 27.101 1.00 88.38 90 MET A CA 1
ATOM 726 C C . MET A 1 90 ? -17.148 -7.924 26.360 1.00 88.38 90 MET A C 1
ATOM 728 O O . MET A 1 90 ? -17.460 -6.919 27.007 1.00 88.38 90 MET A O 1
ATOM 732 N N . ILE A 1 91 ? -17.352 -7.999 25.034 1.00 90.69 91 ILE A N 1
ATOM 733 C CA . ILE A 1 91 ? -17.937 -6.883 24.263 1.00 90.69 91 ILE A CA 1
ATOM 734 C C . ILE A 1 91 ? -19.425 -6.674 24.575 1.00 90.69 91 ILE A C 1
ATOM 736 O O . ILE A 1 91 ? -19.916 -5.551 24.492 1.00 90.69 91 ILE A O 1
ATOM 740 N N . PHE A 1 92 ? -20.129 -7.740 24.969 1.00 91.69 92 PHE A N 1
ATOM 741 C CA . PHE A 1 92 ? -21.538 -7.705 25.370 1.00 91.69 92 PHE A CA 1
ATOM 742 C C . PHE A 1 92 ? -21.734 -7.639 26.891 1.00 91.69 92 PHE A C 1
ATOM 744 O O . PHE A 1 92 ? -22.867 -7.681 27.372 1.00 91.69 92 PHE A O 1
ATOM 751 N N . SER A 1 93 ? -20.651 -7.529 27.663 1.00 92.81 93 SER A N 1
ATOM 752 C CA . SER A 1 93 ? -20.717 -7.365 29.116 1.00 92.81 93 SER A CA 1
ATOM 753 C C . SER A 1 93 ? -21.348 -6.019 29.502 1.00 92.81 93 SER A C 1
ATOM 755 O O . SER A 1 93 ? -21.405 -5.093 28.701 1.00 92.81 93 SER A O 1
ATOM 757 N N . ASN A 1 94 ? -21.783 -5.868 30.756 1.00 92.81 94 ASN A N 1
ATOM 758 C CA . ASN A 1 94 ? -22.295 -4.588 31.277 1.00 92.81 94 ASN A CA 1
ATOM 759 C C . ASN A 1 94 ? -21.197 -3.696 31.894 1.00 92.81 94 ASN A C 1
ATOM 761 O O . ASN A 1 94 ? -21.512 -2.653 32.463 1.00 92.81 94 ASN A O 1
ATOM 765 N N . SER A 1 95 ? -19.926 -4.112 31.837 1.00 94.31 95 SER A N 1
ATOM 766 C CA . SER A 1 95 ? -18.794 -3.347 32.373 1.00 94.31 95 SER A CA 1
ATOM 767 C C . SER A 1 95 ? -18.152 -2.518 31.256 1.00 94.31 95 SER A C 1
ATOM 769 O O . SER A 1 95 ? -17.643 -3.100 30.293 1.00 94.31 95 SER A O 1
ATOM 771 N N . PRO A 1 96 ? -18.120 -1.177 31.378 1.00 90.38 96 PRO A N 1
ATOM 772 C CA . PRO A 1 96 ? -17.462 -0.311 30.400 1.00 90.38 96 PRO A CA 1
ATOM 773 C C . PRO A 1 96 ? -15.984 -0.661 30.175 1.00 90.38 96 PRO A C 1
ATOM 775 O O . PRO A 1 96 ? -15.492 -0.590 29.051 1.00 90.38 96 PRO A O 1
ATOM 778 N N . GLU A 1 97 ? -15.275 -1.083 31.222 1.00 89.06 97 GLU A N 1
ATOM 779 C CA . GLU A 1 97 ? -13.860 -1.452 31.162 1.00 89.06 97 GLU A CA 1
ATOM 780 C C . GLU A 1 97 ? -13.631 -2.719 30.323 1.00 89.06 97 GLU A C 1
ATOM 782 O O . GLU A 1 97 ? -12.715 -2.767 29.498 1.00 89.06 97 GLU A O 1
ATOM 787 N N . GLN A 1 98 ? -14.487 -3.733 30.488 1.00 87.81 98 GLN A N 1
ATOM 788 C CA . GLN A 1 98 ? -14.420 -4.973 29.705 1.00 87.81 98 GLN A CA 1
ATOM 789 C C . GLN A 1 98 ? -14.774 -4.728 28.235 1.00 87.81 98 GLN A C 1
ATOM 791 O O . GLN A 1 98 ? -14.073 -5.212 27.342 1.00 87.81 98 GLN A O 1
ATOM 796 N N . GLN A 1 99 ? -15.800 -3.910 27.977 1.00 89.75 99 GLN A N 1
ATOM 797 C CA . GLN A 1 99 ? -16.167 -3.498 26.622 1.00 89.75 99 GLN A CA 1
ATOM 798 C C . GLN A 1 99 ? -15.024 -2.749 25.928 1.00 89.75 99 GLN A C 1
ATOM 800 O O . GLN A 1 99 ? -1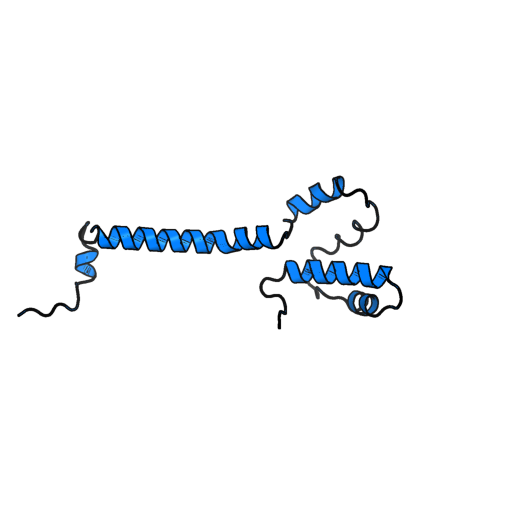4.711 -3.035 24.769 1.00 89.75 99 GLN A O 1
ATOM 805 N N . LEU A 1 100 ? -14.379 -1.808 26.629 1.00 83.75 100 LEU A N 1
ATOM 806 C CA . LEU A 1 100 ? -13.258 -1.035 26.096 1.00 83.75 100 LEU A CA 1
ATOM 807 C C . LEU A 1 100 ? -12.088 -1.952 25.726 1.00 83.75 100 LEU A C 1
ATOM 809 O O . LEU A 1 100 ? -11.583 -1.872 24.605 1.00 83.75 100 LEU A O 1
ATOM 813 N N . SER A 1 101 ? -11.705 -2.855 26.633 1.00 84.06 101 SER A N 1
ATOM 814 C CA . SER A 1 101 ? -10.625 -3.819 26.401 1.00 84.06 101 SER A CA 1
ATOM 815 C C . SER A 1 101 ? -10.916 -4.714 25.193 1.00 84.06 101 SER A C 1
ATOM 817 O O . SER A 1 101 ? -10.085 -4.833 24.291 1.00 84.06 101 SER A O 1
ATOM 819 N N . ALA A 1 102 ? -12.115 -5.300 25.116 1.00 86.81 102 ALA A N 1
ATOM 820 C CA . ALA A 1 102 ? -12.509 -6.146 23.991 1.00 86.81 102 ALA A CA 1
ATOM 821 C C . ALA A 1 102 ? -12.521 -5.367 22.666 1.00 86.81 102 ALA A C 1
ATOM 823 O O . ALA A 1 102 ? -11.949 -5.819 21.673 1.00 86.81 102 ALA A O 1
ATOM 824 N N . THR A 1 103 ? -13.094 -4.160 22.655 1.00 87.38 103 THR A N 1
ATOM 825 C CA . THR A 1 103 ? -13.177 -3.305 21.459 1.00 87.38 103 THR A CA 1
ATOM 826 C C . THR A 1 103 ? -11.795 -2.907 20.947 1.00 87.38 103 THR A C 1
ATOM 828 O O . THR A 1 103 ? -11.550 -2.940 19.740 1.00 87.38 103 THR A O 1
ATOM 831 N N . GLN A 1 104 ? -10.864 -2.569 21.844 1.00 83.56 104 GLN A N 1
ATOM 832 C CA . GLN A 1 104 ? -9.478 -2.272 21.474 1.00 83.56 104 GLN A CA 1
ATOM 833 C C . GLN A 1 104 ? -8.812 -3.474 20.797 1.00 83.56 104 GLN A C 1
ATOM 835 O O . GLN A 1 104 ? -8.183 -3.303 19.751 1.00 83.56 104 GLN A O 1
ATOM 840 N N . LYS A 1 105 ? -9.004 -4.689 21.331 1.00 80.81 105 LYS A N 1
ATOM 841 C CA . LYS A 1 105 ? -8.474 -5.923 20.728 1.00 80.81 105 LYS A CA 1
ATOM 842 C C . LYS A 1 105 ? -9.054 -6.165 19.335 1.00 80.81 105 LYS A C 1
ATOM 844 O O . LYS A 1 105 ? -8.287 -6.347 18.393 1.00 80.81 105 LYS A O 1
ATOM 849 N N . PHE A 1 106 ? -10.378 -6.090 19.171 1.00 83.19 106 PHE A N 1
ATOM 850 C CA . PHE A 1 106 ? -11.021 -6.237 17.858 1.00 83.19 106 PHE A CA 1
ATOM 851 C C . PHE A 1 106 ? -10.528 -5.189 16.858 1.00 83.19 106 PHE A C 1
ATOM 853 O O . PHE A 1 106 ? -10.181 -5.527 15.730 1.00 83.19 106 PHE A O 1
ATOM 860 N N .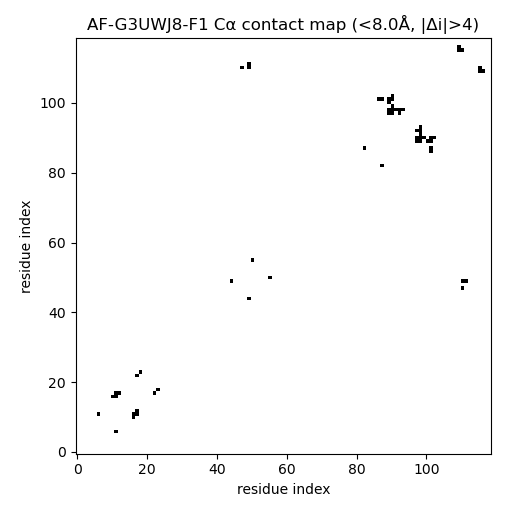 ARG A 1 107 ? -10.419 -3.921 17.267 1.00 84.31 107 ARG A N 1
ATOM 861 C CA . ARG A 1 107 ? -9.914 -2.850 16.400 1.00 84.31 107 ARG A CA 1
ATOM 862 C C . ARG A 1 107 ? -8.478 -3.112 15.939 1.00 84.31 107 ARG A C 1
ATOM 864 O O . ARG A 1 107 ? -8.189 -2.930 14.754 1.00 84.31 107 ARG A O 1
ATOM 871 N N . LYS A 1 108 ? -7.582 -3.521 16.847 1.00 76.62 108 LYS A N 1
ATOM 872 C CA . LYS A 1 108 ? -6.188 -3.861 16.505 1.00 76.62 108 LYS A CA 1
ATOM 873 C C . LYS A 1 108 ? -6.147 -5.013 15.503 1.00 76.62 108 LYS A C 1
ATOM 875 O O . LYS A 1 108 ? -5.433 -4.935 14.507 1.00 76.62 108 LYS A O 1
ATOM 880 N N . LEU A 1 109 ? -6.976 -6.028 15.724 1.00 77.44 109 LEU A N 1
ATOM 881 C CA . LEU A 1 109 ? -7.084 -7.185 14.851 1.00 77.44 109 LEU A CA 1
ATOM 882 C C . LEU A 1 109 ? -7.522 -6.837 13.427 1.00 77.44 109 LEU A C 1
ATOM 884 O O . LEU A 1 109 ? -6.846 -7.184 12.461 1.00 77.44 109 LEU A O 1
ATOM 888 N N . LEU A 1 110 ? -8.622 -6.094 13.309 1.00 77.62 110 LEU A N 1
ATOM 889 C CA . LEU A 1 110 ? -9.192 -5.690 12.025 1.00 77.62 110 LEU A CA 1
ATOM 890 C C . LEU A 1 110 ? -8.261 -4.727 11.274 1.00 77.62 110 LEU A C 1
ATOM 892 O O . LEU A 1 110 ? -8.248 -4.698 10.050 1.00 77.62 110 LEU A O 1
ATOM 896 N N . SER A 1 111 ? -7.434 -3.958 11.988 1.00 74.62 111 SER A N 1
ATOM 897 C CA . SER A 1 111 ? -6.441 -3.073 11.359 1.00 74.62 111 SER A CA 1
ATOM 898 C C . SER A 1 111 ? -5.284 -3.847 10.708 1.00 74.62 111 SER A C 1
ATOM 900 O O . SER A 1 111 ? -4.715 -3.372 9.720 1.00 74.62 111 SER A O 1
ATOM 902 N N . LYS A 1 112 ? -4.950 -5.034 11.244 1.00 71.50 112 LYS A N 1
ATOM 903 C CA . LYS A 1 112 ? -3.927 -5.952 10.710 1.00 71.50 112 LYS A CA 1
ATOM 904 C C . LYS A 1 112 ? -4.473 -6.832 9.570 1.00 71.50 112 LYS A C 1
ATOM 906 O O . LYS A 1 112 ? -3.695 -7.294 8.735 1.00 71.50 112 LYS A O 1
ATOM 911 N N . GLU A 1 113 ? -5.788 -7.044 9.492 1.00 69.81 113 GLU A N 1
ATOM 912 C CA . GLU A 1 113 ? -6.409 -7.847 8.435 1.00 69.81 113 GLU A CA 1
ATOM 913 C C . GLU A 1 113 ? -6.260 -7.167 7.051 1.00 69.81 113 GLU A C 1
ATOM 915 O O . GLU A 1 113 ? -6.509 -5.966 6.909 1.00 69.81 113 GLU A O 1
ATOM 920 N N . PRO A 1 114 ? -5.820 -7.883 5.994 1.00 66.31 114 PRO A N 1
ATOM 921 C CA . PRO A 1 114 ? -5.590 -7.281 4.678 1.00 66.31 114 PRO A CA 1
ATOM 922 C C . PRO A 1 114 ? -6.886 -6.792 4.014 1.00 66.31 114 PRO A C 1
ATOM 924 O O . PRO A 1 114 ? -6.874 -5.732 3.379 1.00 66.31 114 PRO A O 1
ATOM 927 N N . ASN A 1 115 ? -7.981 -7.534 4.216 1.00 65.19 115 ASN A N 1
ATOM 928 C CA . ASN A 1 115 ? -9.342 -7.217 3.790 1.00 65.19 115 ASN A CA 1
ATOM 929 C C . ASN A 1 115 ? -10.255 -7.251 5.023 1.00 65.19 115 ASN A C 1
ATOM 931 O O . ASN A 1 115 ? -10.945 -8.251 5.219 1.00 65.19 115 ASN A O 1
ATOM 935 N N . PRO A 1 116 ? -10.233 -6.217 5.880 1.00 69.06 116 PRO A N 1
ATOM 936 C CA . PRO A 1 116 ? -11.149 -6.195 7.005 1.00 69.06 116 PRO A CA 1
ATOM 937 C C . PRO A 1 116 ? -12.592 -6.223 6.482 1.00 69.06 116 PRO A C 1
ATOM 939 O O . PRO A 1 116 ? -12.841 -5.680 5.399 1.00 69.06 116 PRO A O 1
ATOM 942 N N . PRO A 1 117 ? -13.537 -6.831 7.218 1.00 65.19 117 PRO A N 1
ATOM 943 C CA . PRO A 1 117 ? -14.960 -6.747 6.925 1.00 65.19 117 PRO A CA 1
ATOM 944 C C . PRO A 1 117 ? -15.392 -5.281 7.001 1.00 65.19 117 PRO A C 1
ATOM 946 O O . PRO A 1 117 ? -15.677 -4.733 8.064 1.00 65.19 117 PRO A O 1
ATOM 949 N N . ILE A 1 118 ? -15.363 -4.635 5.846 1.00 60.59 118 ILE A N 1
ATOM 950 C CA . ILE A 1 118 ? -15.986 -3.352 5.579 1.00 60.59 118 ILE A CA 1
ATOM 951 C C . ILE A 1 118 ? -17.195 -3.710 4.716 1.00 60.59 118 ILE A C 1
ATOM 953 O O . ILE A 1 118 ? -17.044 -4.516 3.796 1.00 60.59 118 ILE A O 1
ATOM 957 N N . ASP A 1 119 ? -18.363 -3.176 5.067 1.00 47.91 119 ASP A N 1
ATOM 958 C CA . ASP A 1 119 ? -19.610 -3.311 4.297 1.00 47.91 119 ASP A CA 1
ATOM 959 C C . ASP A 1 119 ? -19.392 -3.059 2.788 1.00 47.91 119 ASP A C 1
ATOM 961 O O . ASP A 1 119 ? -18.715 -2.054 2.449 1.00 47.91 119 ASP A O 1
#

Organism: Mus musculus (NCBI:txid10090)

pLDDT: mean 70.82, std 19.8, range [35.81, 95.62]

Mean predicted aligned error: 15.21 Å

InterPro domains:
  IPR002652 Importin-alpha, importin-beta-binding domain [PF01749] (10-104)
  IPR002652 Importin-alpha, importin-beta-binding domain [PS51214] (1-57)
  IPR011989 Armadillo-like helical [G3DSA:1.25.10.10] (82-119)
  IPR016024 Armadillo-type fold [SSF48371] (13-118)
  IPR036975 Importin-alpha, importin-beta-binding domain superfamily [G3DSA:1.20.5.690] (9-51)

Secondary structure (DSSP, 8-state):
--------HHHHTSTTTT-SHHHHHHHHHHHHHHHHHHHHHHHHHHHHT---HHHHHHHTTT-S-TTSSTTTGGGTT-SS-SS-H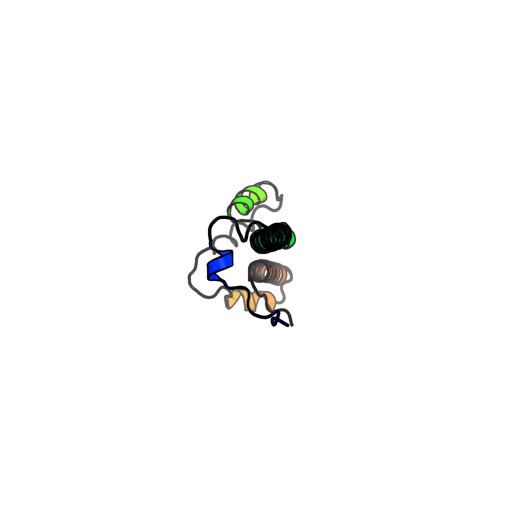HHHHHHTSS-HHHHHHHHHHHHHHHHHSSS----

Radius of gyration: 26.19 Å; Cα contacts (8 Å, |Δi|>4): 31; chains: 1; bounding box: 42×28×84 Å